Protein AF-A0A226X1X3-F1 (afdb_monomer_lite)

Organism: Caballeronia sordidicola (NCBI:txid196367)

Foldseek 3Di:
DPPDDPVVVVVCVVPDDPVVVCVVVVWDWDDDPPDIDTPDPVDDPPDD

Radius of gyration: 14.99 Å; chains: 1; bounding box: 35×23×36 Å

InterPro domains:
  IPR036977 DNA Primase, CHC2-type zinc finger [G3DSA:3.90.580.10] (2-48)

pLDDT: mean 90.91, std 11.78, range [47.97, 97.69]

Structure (mmCIF, N/CA/C/O backbone):
data_AF-A0A226X1X3-F1
#
_entry.id   AF-A0A226X1X3-F1
#
loop_
_atom_site.group_PDB
_atom_site.id
_atom_site.type_symbol
_atom_site.label_atom_id
_atom_site.label_alt_id
_atom_site.label_comp_id
_atom_site.label_asym_id
_atom_site.label_entity_id
_atom_site.label_seq_id
_atom_site.pdbx_PDB_ins_code
_atom_site.Cartn_x
_atom_site.Cartn_y
_atom_site.Cartn_z
_atom_site.occupancy
_atom_site.B_iso_or_equiv
_atom_site.auth_s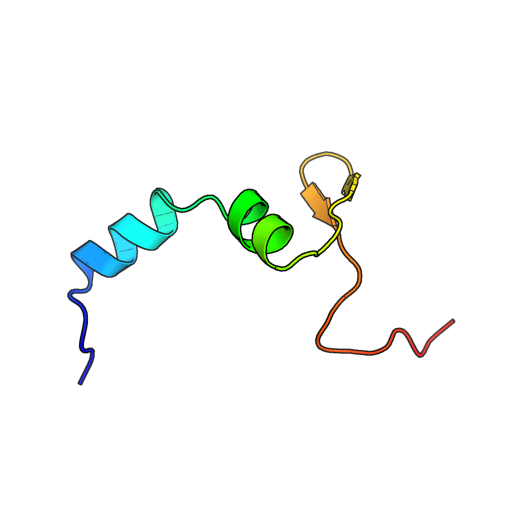eq_id
_atom_site.auth_comp_id
_atom_site.auth_asym_id
_atom_site.auth_atom_id
_atom_site.pdbx_PDB_model_num
ATOM 1 N N . MET A 1 1 ? -22.618 -6.938 0.320 1.00 55.03 1 MET A N 1
ATOM 2 C CA . MET A 1 1 ? -22.514 -6.598 1.757 1.00 55.03 1 MET A CA 1
ATOM 3 C C . MET A 1 1 ? -21.045 -6.394 2.094 1.00 55.03 1 MET A C 1
ATOM 5 O O . MET A 1 1 ? -20.263 -7.281 1.757 1.00 55.03 1 MET A O 1
ATOM 9 N N . PRO A 1 2 ? -20.639 -5.258 2.686 1.00 71.94 2 PRO A N 1
ATOM 10 C CA . PRO A 1 2 ? -19.278 -5.128 3.188 1.00 71.94 2 PRO A CA 1
ATOM 11 C C . PRO A 1 2 ? -19.079 -6.161 4.302 1.00 71.94 2 PRO A C 1
ATOM 13 O O . PRO A 1 2 ? -19.832 -6.185 5.269 1.00 71.94 2 PRO A O 1
ATOM 16 N N . ARG A 1 3 ? -18.104 -7.057 4.121 1.00 87.31 3 ARG A N 1
ATOM 17 C CA . ARG A 1 3 ? -17.771 -8.128 5.079 1.00 87.31 3 ARG A CA 1
ATOM 18 C C . ARG A 1 3 ? -16.963 -7.625 6.285 1.00 87.31 3 ARG A C 1
ATOM 20 O O . ARG A 1 3 ? -16.690 -8.403 7.185 1.00 87.31 3 ARG A O 1
ATOM 27 N N . ILE A 1 4 ? -16.572 -6.349 6.279 1.00 92.12 4 ILE A N 1
ATOM 28 C CA . ILE A 1 4 ? -15.686 -5.716 7.260 1.00 92.12 4 ILE A CA 1
ATOM 29 C C . ILE A 1 4 ? -16.368 -4.430 7.758 1.00 92.12 4 ILE A C 1
ATOM 31 O O . ILE A 1 4 ? -16.841 -3.654 6.917 1.00 92.12 4 ILE A O 1
ATOM 35 N N . PRO A 1 5 ? -16.437 -4.181 9.081 1.00 95.50 5 PRO A N 1
ATOM 36 C CA . PRO A 1 5 ? -16.934 -2.924 9.632 1.00 95.50 5 PRO A CA 1
ATOM 37 C C . PRO A 1 5 ? -16.156 -1.712 9.108 1.00 95.50 5 PRO A C 1
ATOM 39 O O . PRO A 1 5 ? -14.935 -1.753 8.962 1.00 95.50 5 PRO A O 1
ATOM 42 N N . ALA A 1 6 ? -16.847 -0.591 8.888 1.00 94.19 6 ALA A N 1
ATOM 43 C CA . ALA A 1 6 ? -16.203 0.633 8.407 1.00 94.19 6 ALA A CA 1
ATOM 44 C C . ALA A 1 6 ? -15.099 1.126 9.360 1.00 94.19 6 ALA A C 1
ATOM 46 O O . ALA A 1 6 ? -14.039 1.542 8.908 1.00 94.19 6 ALA A O 1
ATOM 47 N N . SER A 1 7 ? -15.311 1.019 10.674 1.00 95.19 7 SER A N 1
ATOM 48 C CA . SER A 1 7 ? -14.316 1.388 11.689 1.00 95.19 7 SER A CA 1
ATOM 49 C C . SER A 1 7 ? -13.032 0.564 11.589 1.00 95.19 7 SER A C 1
ATOM 51 O O . SER A 1 7 ? -11.938 1.107 11.719 1.00 95.19 7 SER A O 1
ATOM 53 N N . GLU A 1 8 ? -13.152 -0.735 11.322 1.00 96.06 8 GLU A N 1
ATOM 54 C CA . GLU A 1 8 ? -12.006 -1.622 11.145 1.00 96.06 8 GLU A CA 1
ATOM 55 C C . GLU A 1 8 ? -11.252 -1.301 9.852 1.00 96.06 8 GLU A C 1
ATOM 57 O O . GLU A 1 8 ? -10.024 -1.228 9.855 1.00 96.06 8 GLU A O 1
ATOM 62 N N . LEU A 1 9 ? -11.975 -1.010 8.768 1.00 94.69 9 LEU A N 1
ATOM 63 C CA . LEU A 1 9 ? -11.368 -0.569 7.515 1.00 94.69 9 LEU A CA 1
ATOM 64 C C . LEU A 1 9 ? -10.600 0.752 7.681 1.00 94.69 9 LEU A C 1
ATOM 66 O O . LEU A 1 9 ? -9.484 0.884 7.182 1.00 94.69 9 LEU A O 1
ATOM 70 N N . GLU A 1 10 ? -11.175 1.724 8.390 1.00 96.25 10 GLU A N 1
ATOM 71 C CA . GLU A 1 10 ? -10.516 3.006 8.654 1.00 96.25 10 GLU A CA 1
ATOM 72 C C . GLU A 1 10 ? -9.284 2.854 9.551 1.00 96.25 10 GLU A C 1
ATOM 74 O O . GLU A 1 10 ? -8.280 3.534 9.328 1.00 96.25 10 GLU A O 1
ATOM 79 N N . ARG A 1 11 ? -9.312 1.923 10.513 1.00 97.00 11 ARG A N 1
ATOM 80 C CA . ARG A 1 11 ? -8.126 1.562 11.297 1.00 97.00 11 ARG A CA 1
ATOM 81 C C . ARG A 1 11 ? -7.017 1.015 10.393 1.00 97.00 11 ARG A C 1
ATOM 83 O O . ARG A 1 11 ? -5.898 1.520 10.435 1.00 97.00 11 ARG A O 1
ATOM 90 N N . LEU A 1 12 ? -7.335 0.053 9.521 1.00 96.19 12 LEU A N 1
ATOM 91 C CA . LEU A 1 12 ? -6.361 -0.553 8.604 1.00 96.19 12 LEU A CA 1
ATOM 92 C C . LEU A 1 12 ? -5.701 0.483 7.685 1.00 96.19 12 LEU A C 1
ATOM 94 O O . LEU A 1 12 ? -4.484 0.480 7.543 1.00 96.19 12 LEU A O 1
ATOM 98 N N . LYS A 1 13 ? -6.471 1.412 7.109 1.00 95.19 13 LYS A N 1
ATOM 99 C CA . LYS A 1 13 ? -5.920 2.474 6.247 1.00 95.19 13 LYS A CA 1
ATOM 100 C C . LYS A 1 13 ? -4.922 3.389 6.964 1.00 95.19 13 LYS A C 1
ATOM 102 O O . LYS A 1 13 ? -4.054 3.956 6.308 1.00 95.19 13 LYS A O 1
ATOM 107 N N . ARG A 1 14 ? -5.076 3.580 8.278 1.00 97.12 14 ARG A N 1
ATOM 108 C CA . ARG A 1 14 ? -4.213 4.455 9.089 1.00 97.12 14 ARG A CA 1
ATOM 109 C C . ARG A 1 14 ? -2.975 3.739 9.609 1.00 97.12 14 ARG A C 1
ATOM 111 O O . ARG A 1 14 ? -1.916 4.350 9.684 1.00 97.12 14 ARG A O 1
ATOM 118 N N . GLU A 1 15 ? -3.127 2.482 10.007 1.00 97.69 15 GLU A N 1
ATOM 119 C CA . GLU A 1 15 ? -2.079 1.731 10.704 1.00 97.69 15 GLU A CA 1
ATOM 120 C C . GLU A 1 15 ? -1.176 0.945 9.750 1.00 97.69 15 GLU A C 1
ATOM 122 O O . GLU A 1 15 ? -0.016 0.685 10.069 1.00 97.69 15 GLU A O 1
ATOM 127 N N . VAL A 1 16 ? -1.672 0.578 8.566 1.00 97.06 16 VAL A N 1
ATOM 128 C CA . VAL A 1 16 ? -0.878 -0.168 7.589 1.00 97.06 16 VAL A CA 1
ATOM 129 C C . VAL A 1 16 ? 0.028 0.784 6.814 1.00 97.06 16 VAL A C 1
ATOM 131 O O . VAL A 1 16 ? -0.428 1.659 6.078 1.00 97.06 16 VAL A O 1
ATOM 134 N N . SER A 1 17 ? 1.338 0.567 6.931 1.00 96.75 17 SER A N 1
ATOM 135 C CA . SER A 1 17 ? 2.323 1.254 6.097 1.00 96.75 17 SER A CA 1
ATOM 136 C C . SER A 1 17 ? 2.223 0.773 4.652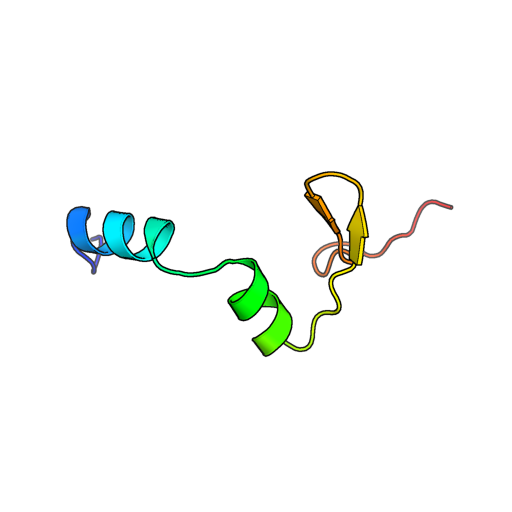 1.00 96.75 17 SER A C 1
ATOM 138 O O . SER A 1 17 ? 2.567 -0.368 4.338 1.00 96.75 17 SER A O 1
ATOM 140 N N . LEU A 1 18 ? 1.806 1.670 3.758 1.00 95.62 18 LEU A N 1
ATOM 141 C CA . LEU A 1 18 ? 1.760 1.389 2.324 1.00 95.62 18 LEU A CA 1
ATOM 142 C C . LEU A 1 18 ? 3.151 1.061 1.753 1.00 95.62 18 LEU A C 1
ATOM 144 O O . LEU A 1 18 ? 3.258 0.219 0.870 1.00 95.62 18 LEU A O 1
ATOM 148 N N . LEU A 1 19 ? 4.216 1.677 2.277 1.00 96.31 19 LEU A N 1
ATOM 149 C CA . LEU A 1 19 ? 5.586 1.438 1.806 1.00 96.31 19 LEU A CA 1
ATOM 150 C C . LEU A 1 19 ? 6.027 -0.004 2.082 1.00 96.31 19 LEU A C 1
ATOM 152 O O . LEU A 1 19 ? 6.465 -0.69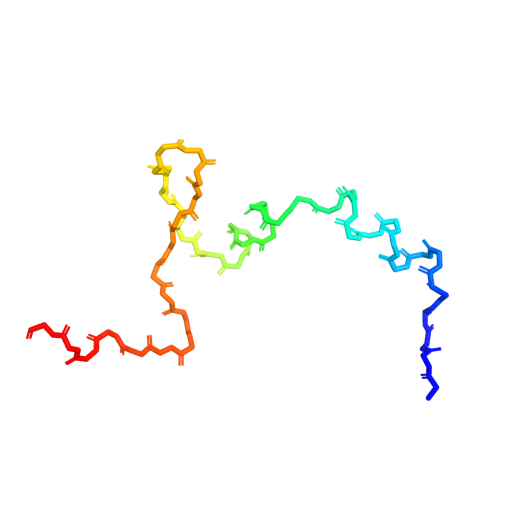1 1.165 1.00 96.31 19 LEU A O 1
ATOM 156 N N . LEU A 1 20 ? 5.822 -0.485 3.314 1.00 96.69 20 LEU A N 1
ATOM 157 C CA . LEU A 1 20 ? 6.184 -1.854 3.698 1.00 96.69 20 LEU A CA 1
ATOM 158 C C . LEU A 1 20 ? 5.340 -2.897 2.955 1.00 96.69 20 LEU A C 1
ATOM 160 O O . LEU A 1 20 ? 5.838 -3.965 2.612 1.00 96.69 20 LEU A O 1
ATOM 164 N N . LEU A 1 21 ? 4.064 -2.587 2.694 1.00 96.62 21 LEU A N 1
ATOM 165 C CA . LEU A 1 21 ? 3.183 -3.456 1.913 1.00 96.62 21 LEU A CA 1
ATOM 166 C C . LEU A 1 21 ? 3.658 -3.605 0.462 1.00 96.62 21 LEU A C 1
ATOM 168 O O . LEU A 1 21 ? 3.528 -4.677 -0.114 1.00 96.62 21 LEU A O 1
ATOM 172 N N . ILE A 1 22 ? 4.185 -2.537 -0.134 1.00 96.44 22 ILE A N 1
ATOM 173 C CA . ILE A 1 22 ? 4.718 -2.570 -1.499 1.00 96.44 22 ILE A CA 1
ATOM 174 C C . ILE A 1 22 ? 6.049 -3.337 -1.535 1.00 96.44 22 ILE A C 1
ATOM 176 O O . ILE A 1 22 ? 6.251 -4.170 -2.414 1.00 96.44 22 ILE A O 1
ATOM 180 N N . GLU A 1 23 ? 6.940 -3.113 -0.566 1.00 95.75 23 GLU A N 1
ATOM 181 C CA . GLU A 1 23 ? 8.231 -3.816 -0.484 1.00 95.75 23 GLU A CA 1
ATOM 182 C C . GLU A 1 23 ? 8.069 -5.326 -0.253 1.00 95.75 23 GLU A C 1
ATOM 184 O O . GLU A 1 23 ? 8.829 -6.113 -0.816 1.00 95.75 23 GLU A O 1
ATOM 189 N N . SER A 1 24 ? 7.052 -5.756 0.507 1.00 97.12 24 SER A N 1
ATOM 190 C CA . SER A 1 24 ? 6.760 -7.185 0.705 1.00 97.12 24 SER A CA 1
ATOM 191 C C . SER A 1 24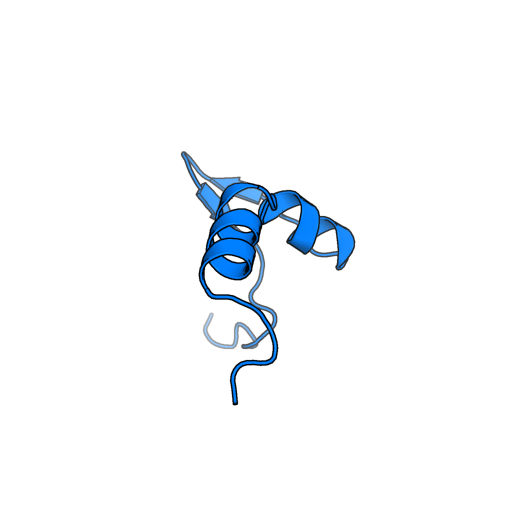 ? 6.249 -7.892 -0.554 1.00 97.12 24 SER A C 1
ATOM 193 O O . SER A 1 24 ? 6.286 -9.118 -0.621 1.00 97.12 24 SER A O 1
ATOM 195 N N . GLN A 1 25 ? 5.817 -7.129 -1.562 1.00 96.38 25 GLN A N 1
ATOM 196 C CA . GLN A 1 25 ? 5.456 -7.612 -2.899 1.00 96.38 25 GLN A CA 1
ATOM 197 C C . GLN A 1 25 ? 6.646 -7.568 -3.871 1.00 96.38 25 GLN A C 1
ATOM 199 O O . GLN A 1 25 ? 6.461 -7.611 -5.084 1.00 96.38 25 GLN A O 1
ATOM 204 N N . GLU A 1 26 ? 7.871 -7.457 -3.346 1.00 96.19 26 GLU A N 1
ATOM 205 C CA . GLU A 1 26 ? 9.124 -7.448 -4.112 1.00 96.19 26 GLU A CA 1
ATOM 206 C C 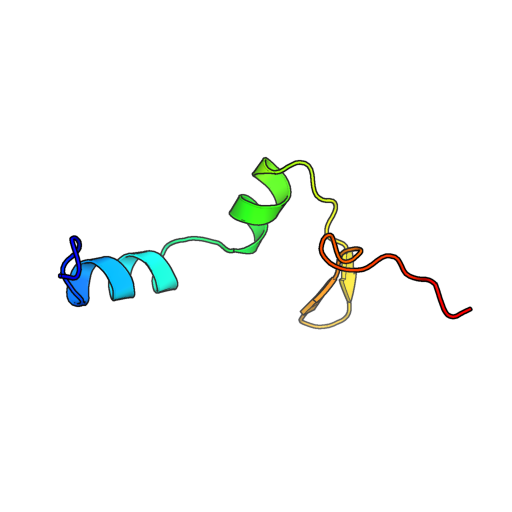. GLU A 1 26 ? 9.272 -6.230 -5.046 1.00 96.19 26 GLU A C 1
ATOM 208 O O . GLU A 1 26 ? 10.063 -6.224 -5.993 1.00 96.19 26 GLU A O 1
ATOM 213 N N . HIS A 1 27 ? 8.535 -5.149 -4.775 1.00 96.06 27 HIS A N 1
ATOM 214 C CA . HIS A 1 27 ? 8.652 -3.900 -5.517 1.00 96.06 27 HIS A CA 1
ATOM 215 C C . HIS A 1 27 ? 9.704 -2.970 -4.909 1.00 96.06 27 HIS A C 1
ATOM 217 O O . HIS A 1 27 ? 9.748 -2.732 -3.704 1.00 96.06 27 HIS A O 1
ATOM 223 N N . VAL A 1 28 ? 10.533 -2.379 -5.774 1.00 94.75 28 VAL A N 1
ATOM 224 C CA . VAL A 1 28 ? 11.593 -1.454 -5.359 1.00 94.75 28 VAL A CA 1
ATOM 225 C C . VAL A 1 28 ? 11.084 -0.017 -5.388 1.00 94.75 28 VAL A C 1
ATOM 227 O O . VAL A 1 28 ? 10.811 0.542 -6.456 1.00 94.75 28 VAL A O 1
ATOM 230 N N . LEU A 1 29 ? 11.032 0.604 -4.212 1.00 96.31 29 LEU A N 1
ATOM 231 C CA . LEU A 1 29 ? 10.705 2.014 -4.043 1.00 96.31 29 LEU A CA 1
ATOM 232 C C . LEU A 1 29 ? 11.968 2.884 -4.051 1.00 96.31 29 LEU A C 1
ATOM 234 O O . LEU A 1 29 ? 13.017 2.526 -3.519 1.00 96.31 29 LEU A O 1
ATOM 238 N N . LYS A 1 30 ? 11.865 4.070 -4.652 1.00 96.19 30 LYS A N 1
ATOM 239 C CA . LYS A 1 30 ? 12.919 5.091 -4.659 1.00 96.19 30 LYS A CA 1
ATOM 240 C C . LYS A 1 30 ? 12.387 6.385 -4.070 1.00 96.19 30 LYS A C 1
ATOM 242 O O . LYS A 1 30 ? 11.344 6.878 -4.498 1.00 96.19 30 LYS A O 1
ATOM 247 N N . LYS A 1 31 ? 13.131 6.973 -3.135 1.00 96.94 31 LYS A N 1
ATOM 248 C CA . LYS A 1 31 ? 12.774 8.262 -2.538 1.00 96.94 31 LYS A CA 1
ATOM 249 C C . LYS A 1 31 ? 12.952 9.392 -3.556 1.00 96.94 31 LYS A C 1
ATOM 251 O O . LYS A 1 31 ? 14.017 9.523 -4.159 1.00 96.94 31 LYS A O 1
ATOM 256 N N . ARG A 1 32 ? 11.924 10.223 -3.732 1.00 96.94 32 ARG A N 1
ATOM 257 C CA . ARG A 1 32 ? 11.947 11.441 -4.554 1.00 96.94 32 ARG A CA 1
ATOM 258 C C . ARG A 1 32 ? 11.287 12.587 -3.801 1.00 96.94 32 ARG A C 1
ATOM 260 O O . ARG A 1 32 ? 10.068 12.697 -3.738 1.00 96.94 32 ARG A O 1
ATOM 267 N N . GLY A 1 33 ? 12.112 13.458 -3.226 1.00 95.88 33 GLY A N 1
ATOM 268 C CA . GLY A 1 33 ? 11.623 14.544 -2.382 1.00 95.88 33 GLY A CA 1
ATOM 269 C C . GLY A 1 33 ? 10.880 13.995 -1.162 1.00 95.88 33 GLY A C 1
ATOM 270 O O . GLY A 1 33 ? 11.475 13.295 -0.339 1.00 95.88 33 GLY A O 1
ATOM 271 N N . ARG A 1 34 ? 9.588 14.323 -1.057 1.00 96.38 34 ARG A N 1
ATOM 272 C CA . ARG A 1 34 ? 8.700 13.838 0.013 1.00 96.38 34 ARG A CA 1
ATOM 273 C C . ARG A 1 34 ? 8.017 12.511 -0.317 1.00 96.38 34 ARG A C 1
ATOM 275 O O . ARG A 1 34 ? 7.487 11.883 0.593 1.00 96.38 34 ARG A O 1
ATOM 282 N N . ASP A 1 35 ? 8.074 12.087 -1.574 1.00 97.38 35 ASP A N 1
ATOM 283 C CA . ASP A 1 35 ? 7.335 10.938 -2.077 1.00 97.38 35 ASP A CA 1
ATOM 284 C C . ASP A 1 35 ? 8.253 9.739 -2.330 1.00 97.38 35 ASP A C 1
ATOM 286 O O . ASP A 1 35 ? 9.488 9.839 -2.360 1.00 97.38 35 ASP A O 1
ATOM 290 N N . TRP A 1 36 ? 7.624 8.589 -2.548 1.00 97.50 36 TRP A N 1
ATOM 291 C CA . TRP A 1 36 ? 8.274 7.364 -2.992 1.00 97.50 36 TRP A CA 1
ATOM 292 C C . TRP A 1 36 ? 7.699 6.957 -4.338 1.00 97.50 36 TRP A C 1
ATOM 294 O O . TRP A 1 36 ? 6.489 7.007 -4.545 1.00 97.50 36 TRP A O 1
ATOM 304 N N . VAL A 1 37 ? 8.572 6.565 -5.260 1.00 95.56 37 VAL A N 1
ATOM 305 C CA . VAL A 1 37 ? 8.181 6.174 -6.616 1.00 95.56 37 VAL A CA 1
ATOM 306 C C . VAL A 1 37 ? 8.672 4.771 -6.934 1.00 95.56 37 VAL A C 1
ATOM 308 O O . VAL A 1 37 ? 9.758 4.372 -6.514 1.00 95.56 37 VAL A O 1
ATOM 311 N N . MET A 1 38 ? 7.894 4.049 -7.731 1.00 94.25 38 MET A N 1
ATOM 312 C CA . MET A 1 38 ? 8.252 2.758 -8.315 1.00 94.25 38 MET A CA 1
ATOM 313 C C . MET A 1 38 ? 7.830 2.726 -9.782 1.00 94.25 38 MET A C 1
ATOM 315 O O . MET A 1 38 ? 7.064 3.578 -10.237 1.00 94.25 38 MET A O 1
ATOM 319 N N . ARG A 1 39 ? 8.329 1.740 -10.531 1.00 92.00 39 ARG A N 1
ATOM 320 C CA . ARG A 1 39 ? 7.787 1.452 -11.860 1.00 92.00 39 ARG A CA 1
ATOM 321 C C . ARG A 1 39 ? 6.351 0.960 -11.696 1.00 92.00 39 ARG A C 1
ATOM 323 O O . ARG A 1 39 ? 6.093 0.127 -10.832 1.00 92.00 39 ARG A O 1
ATOM 330 N N . CYS A 1 40 ? 5.441 1.469 -12.518 1.00 91.75 40 CYS A N 1
ATOM 331 C CA . CYS A 1 40 ? 4.063 1.009 -12.482 1.00 91.75 40 CYS A CA 1
ATOM 332 C C . CYS A 1 40 ? 3.975 -0.468 -12.878 1.00 91.75 40 CYS A C 1
ATOM 334 O O . CYS A 1 40 ? 4.609 -0.899 -13.837 1.00 91.75 40 CYS A O 1
ATOM 336 N N . VAL A 1 41 ? 3.177 -1.227 -12.130 1.00 91.75 41 VAL A N 1
ATOM 337 C CA . VAL A 1 41 ? 2.901 -2.650 -12.388 1.00 91.75 41 VAL A CA 1
ATOM 338 C C . VAL A 1 41 ? 1.659 -2.858 -13.253 1.00 91.75 41 VAL A C 1
ATOM 340 O O . VAL A 1 41 ? 1.407 -3.966 -13.710 1.00 91.75 41 VAL A O 1
ATOM 343 N N . PHE A 1 42 ? 0.878 -1.799 -13.481 1.00 91.94 42 PHE A N 1
ATOM 344 C CA . PHE A 1 42 ? -0.366 -1.853 -14.252 1.00 91.94 42 PHE A CA 1
ATOM 345 C C . PHE A 1 42 ? -0.187 -1.441 -15.711 1.00 91.94 42 PHE A C 1
ATOM 347 O O . PHE A 1 42 ? -0.965 -1.866 -16.560 1.00 91.94 42 PHE A O 1
ATOM 354 N N . HIS A 1 43 ? 0.818 -0.616 -16.009 1.00 92.75 43 HIS A N 1
ATOM 355 C CA . HIS A 1 43 ? 1.123 -0.202 -17.370 1.00 92.75 43 HIS A CA 1
ATOM 356 C C . HIS A 1 43 ? 2.606 -0.388 -17.672 1.00 92.75 43 HIS A C 1
ATOM 358 O O . HIS A 1 43 ? 3.478 -0.047 -16.871 1.00 92.75 43 HIS A O 1
ATOM 364 N N . GLU A 1 44 ? 2.886 -0.904 -18.864 1.00 83.81 44 GLU A N 1
ATOM 365 C CA . GLU A 1 44 ? 4.226 -0.862 -19.432 1.00 83.81 44 GLU A CA 1
ATOM 366 C C . GLU A 1 44 ? 4.533 0.576 -19.851 1.00 83.81 44 GLU A C 1
ATOM 368 O O . GLU A 1 44 ? 3.696 1.263 -20.436 1.00 83.81 44 GLU A O 1
ATOM 373 N N . ASP A 1 45 ? 5.734 1.037 -19.529 1.00 73.94 45 ASP A N 1
ATOM 374 C CA . ASP A 1 45 ? 6.228 2.358 -19.911 1.00 73.94 45 ASP A CA 1
ATOM 375 C C . ASP A 1 45 ? 6.592 2.311 -21.410 1.00 73.94 45 ASP A C 1
ATOM 377 O O . ASP A 1 45 ? 7.733 2.019 -21.770 1.00 73.94 45 ASP A O 1
ATOM 381 N N . LYS A 1 46 ? 5.583 2.435 -22.289 1.00 63.50 46 LYS A N 1
ATOM 382 C CA . LYS A 1 46 ? 5.723 2.303 -23.756 1.00 63.50 46 LYS A CA 1
ATOM 383 C C . LYS A 1 46 ? 6.055 3.605 -24.479 1.00 63.50 46 LYS A C 1
ATOM 385 O O . LYS A 1 46 ? 6.392 3.549 -25.655 1.00 63.50 46 LYS A O 1
ATOM 390 N N . ASP A 1 47 ? 6.025 4.735 -23.781 1.00 57.88 47 ASP A N 1
ATOM 391 C CA . ASP A 1 47 ? 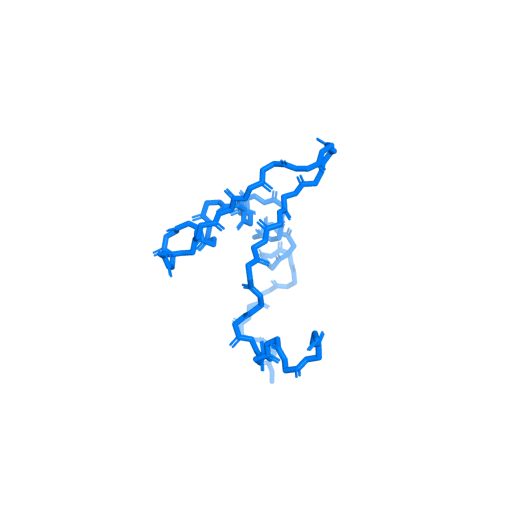6.260 6.046 -24.378 1.00 57.88 47 ASP A CA 1
ATOM 392 C C . ASP A 1 47 ? 7.580 6.636 -23.876 1.00 57.88 47 ASP A C 1
ATOM 394 O O . ASP A 1 47 ? 7.640 7.364 -22.880 1.00 57.88 47 ASP A O 1
ATOM 398 N N . ARG A 1 48 ? 8.660 6.314 -24.590 1.00 47.97 48 ARG A N 1
ATOM 399 C CA . ARG A 1 48 ? 9.908 7.074 -24.551 1.00 47.97 48 ARG A CA 1
ATOM 400 C C . ARG A 1 48 ? 10.503 7.234 -25.936 1.00 47.97 48 ARG A C 1
ATOM 402 O O . ARG A 1 48 ? 10.507 6.235 -26.685 1.00 47.97 48 ARG A O 1
#

Sequence (48 aa):
MPRIPASELERLKREVSLLLLIESQEHVLKKRGRDWVMRCVFHEDKDR

Secondary structure (DSSP, 8-state):
--SS-HHHHHHHHHHS-HHHHHHTTT---EEETTEEE---SSS-----